Protein AF-A0A1Z4C301-F1 (afdb_monomer_lite)

pLDDT: mean 77.35, std 10.41, range [36.53, 89.69]

Sequence (108 aa):
MRKHRSRRIVKKLHKRFLWDIRYDISLSALWRATLFQAADGAVFPIGQVPSAKLHNSIQKYGLRFCVMRQRIVGTEWVRFIFYPADFPELRIESENPLPGSKAERIRR

Foldseek 3Di:
DPPPPPPVVLVVLLLVVLVVVLVVCVVDPVNVVVLLPDDAFDKDQPDDDPDPVNVCVCVVSVWIKGWGWDDDPPAQWIKIWIDTPVGNVSIDIRPDTHRHDPVSNVPD

Radius of gyration: 15.33 Å; chains: 1; bounding box: 34×29×49 Å

Organism: NCBI:txid1704499

Structure (mmCIF, N/CA/C/O backbone):
data_AF-A0A1Z4C301-F1
#
_entry.id   AF-A0A1Z4C301-F1
#
loop_
_atom_site.group_PDB
_atom_site.id
_atom_site.type_symbol
_atom_site.label_atom_id
_atom_site.label_alt_id
_atom_site.label_comp_id
_atom_site.label_asym_id
_atom_site.label_entity_id
_atom_site.label_seq_id
_atom_site.pdbx_PDB_ins_code
_atom_site.Cartn_x
_atom_site.Cartn_y
_atom_site.Cartn_z
_atom_site.occupancy
_atom_site.B_iso_or_equiv
_atom_site.auth_seq_id
_atom_site.auth_comp_id
_atom_site.auth_asym_id
_atom_site.auth_atom_id
_atom_site.pdbx_PDB_model_num
ATOM 1 N N . MET A 1 1 ? 8.436 -15.877 -27.879 1.00 36.53 1 MET A N 1
ATOM 2 C CA . MET A 1 1 ? 8.920 -16.454 -26.602 1.00 36.53 1 MET A CA 1
ATOM 3 C C . MET A 1 1 ? 8.812 -15.423 -25.478 1.00 36.53 1 MET A C 1
ATOM 5 O O . MET A 1 1 ? 9.511 -14.415 -25.512 1.00 36.53 1 MET A O 1
ATOM 9 N N . ARG A 1 2 ? 7.913 -15.620 -24.499 1.00 41.31 2 ARG A N 1
ATOM 10 C CA . ARG A 1 2 ? 7.849 -14.772 -23.293 1.00 41.31 2 ARG A CA 1
ATOM 11 C C . ARG A 1 2 ? 9.133 -15.009 -22.496 1.00 41.31 2 ARG A C 1
ATOM 13 O O . ARG A 1 2 ? 9.257 -16.050 -21.866 1.00 41.31 2 ARG A O 1
ATOM 20 N N . LYS A 1 3 ? 10.094 -14.075 -22.555 1.00 52.44 3 LYS A N 1
ATOM 21 C CA . LYS A 1 3 ? 11.298 -14.096 -21.705 1.00 52.44 3 LYS A CA 1
ATOM 22 C C . LYS A 1 3 ? 10.848 -14.379 -20.272 1.00 52.44 3 LYS A C 1
ATOM 24 O O . LYS A 1 3 ? 10.105 -13.566 -19.718 1.00 52.44 3 LYS A O 1
ATOM 29 N N . HIS A 1 4 ? 11.249 -15.523 -19.713 1.00 54.34 4 HIS A N 1
ATOM 30 C CA . HIS A 1 4 ? 11.009 -15.845 -18.310 1.00 54.34 4 HIS A CA 1
ATOM 31 C C . HIS A 1 4 ? 11.583 -14.692 -17.491 1.00 54.34 4 HIS A C 1
ATOM 33 O O . HIS A 1 4 ? 12.791 -14.461 -17.440 1.00 54.34 4 HIS A O 1
ATOM 39 N N . ARG A 1 5 ? 10.678 -13.863 -16.972 1.00 66.56 5 ARG A N 1
ATOM 40 C CA . ARG A 1 5 ? 11.026 -12.630 -16.276 1.00 66.56 5 ARG A CA 1
ATOM 41 C C . ARG A 1 5 ? 11.801 -13.033 -15.030 1.00 66.56 5 ARG A C 1
ATOM 43 O O . ARG A 1 5 ? 11.367 -13.929 -14.310 1.00 66.56 5 ARG A O 1
ATOM 50 N N . SER A 1 6 ? 12.923 -12.371 -14.750 1.00 82.31 6 SER A N 1
ATOM 51 C CA . SER A 1 6 ? 13.652 -12.620 -13.506 1.00 82.31 6 SER A CA 1
ATOM 52 C C . SER A 1 6 ? 12.761 -12.223 -12.328 1.00 82.31 6 SER A C 1
ATOM 54 O O . SER A 1 6 ? 12.613 -11.038 -12.017 1.00 82.31 6 SER A O 1
ATOM 56 N N . ARG A 1 7 ? 12.144 -13.222 -11.684 1.00 82.75 7 ARG A N 1
ATOM 57 C CA . ARG A 1 7 ? 11.253 -13.073 -10.520 1.00 82.75 7 ARG A CA 1
ATOM 58 C C . ARG A 1 7 ? 11.896 -12.200 -9.440 1.00 82.75 7 ARG A C 1
ATOM 60 O O . ARG A 1 7 ? 11.222 -11.390 -8.813 1.00 82.75 7 ARG A O 1
ATOM 67 N N . ARG A 1 8 ? 13.224 -12.288 -9.303 1.00 84.50 8 ARG A N 1
ATOM 68 C CA . ARG A 1 8 ? 14.042 -11.460 -8.408 1.00 84.50 8 ARG A CA 1
ATOM 69 C C . ARG A 1 8 ? 13.962 -9.962 -8.729 1.00 84.50 8 ARG A C 1
ATOM 71 O O . ARG A 1 8 ? 13.815 -9.164 -7.807 1.00 84.50 8 ARG A O 1
ATOM 78 N N . ILE A 1 9 ? 14.042 -9.569 -10.004 1.00 83.69 9 ILE A N 1
ATOM 79 C CA . ILE A 1 9 ? 13.948 -8.157 -10.420 1.00 83.69 9 ILE A CA 1
ATOM 80 C C . ILE A 1 9 ? 12.544 -7.624 -10.145 1.00 83.69 9 ILE A C 1
ATOM 82 O O . ILE A 1 9 ? 12.398 -6.555 -9.556 1.00 83.69 9 ILE A O 1
ATOM 86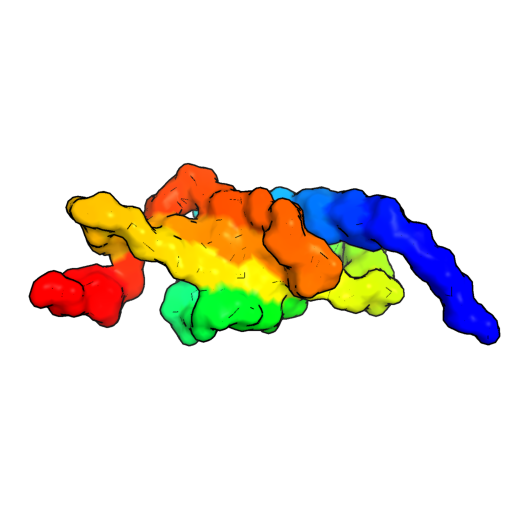 N N . VAL A 1 10 ? 11.517 -8.393 -10.512 1.00 81.88 10 VAL A N 1
ATOM 87 C CA . VAL A 1 10 ? 10.116 -8.004 -10.302 1.00 81.88 10 VAL A CA 1
ATOM 88 C C . VAL A 1 10 ? 9.817 -7.851 -8.806 1.00 81.88 10 VAL A C 1
ATOM 90 O O . VAL A 1 10 ? 9.224 -6.854 -8.402 1.00 81.88 10 VAL A O 1
ATOM 93 N N . LYS A 1 11 ? 10.310 -8.769 -7.965 1.00 85.00 11 LYS A N 1
ATOM 94 C CA . LYS A 1 11 ? 10.203 -8.682 -6.501 1.00 85.00 11 LYS A CA 1
ATOM 95 C C . LYS A 1 11 ? 10.904 -7.440 -5.935 1.00 85.00 11 LYS A C 1
ATOM 97 O O . LYS A 1 11 ? 10.343 -6.744 -5.093 1.00 85.00 11 LYS A O 1
ATOM 102 N N . LYS A 1 12 ? 12.118 -7.127 -6.412 1.00 85.00 12 LYS A N 1
ATOM 103 C CA . LYS A 1 12 ? 12.876 -5.933 -5.989 1.00 85.00 12 LYS A CA 1
ATOM 104 C C . LYS A 1 12 ? 12.134 -4.638 -6.328 1.00 85.00 12 LYS A C 1
ATOM 106 O O . LYS A 1 12 ? 12.096 -3.733 -5.501 1.00 85.00 12 LYS A O 1
ATOM 111 N N . LEU A 1 13 ? 11.555 -4.558 -7.527 1.00 82.19 13 LEU A N 1
ATOM 112 C CA . LEU A 1 13 ? 10.765 -3.405 -7.961 1.00 82.19 13 LEU A CA 1
ATOM 113 C C . LEU A 1 13 ? 9.517 -3.237 -7.094 1.00 82.19 13 LEU A C 1
ATOM 115 O O . LEU A 1 13 ? 9.322 -2.165 -6.536 1.00 82.19 13 LEU A O 1
ATOM 119 N N . HIS A 1 14 ? 8.747 -4.305 -6.886 1.00 82.62 14 HIS A N 1
ATOM 120 C CA . HIS A 1 14 ? 7.590 -4.273 -5.993 1.00 82.62 14 HIS A CA 1
ATOM 121 C C . HIS A 1 14 ? 7.949 -3.795 -4.581 1.00 82.62 14 HIS A C 1
ATOM 123 O O . HIS A 1 14 ? 7.289 -2.902 -4.064 1.00 82.62 14 HIS A O 1
ATOM 129 N N . LYS A 1 15 ? 9.030 -4.319 -3.982 1.00 82.00 15 LYS A N 1
ATOM 130 C CA . LYS A 1 15 ? 9.486 -3.883 -2.651 1.00 82.00 15 LYS A CA 1
ATOM 131 C C . LYS A 1 15 ? 9.820 -2.390 -2.608 1.00 82.00 15 LYS A C 1
ATOM 133 O O . LYS A 1 15 ? 9.503 -1.734 -1.624 1.00 82.00 15 LYS A O 1
ATOM 138 N N . ARG A 1 16 ? 10.480 -1.863 -3.646 1.00 81.00 16 ARG A N 1
ATOM 139 C CA . ARG A 1 16 ? 10.849 -0.444 -3.717 1.00 81.00 16 ARG A CA 1
ATOM 140 C C . ARG A 1 16 ? 9.611 0.455 -3.717 1.00 81.00 16 ARG A C 1
ATOM 142 O O . ARG A 1 16 ? 9.556 1.376 -2.922 1.00 81.00 16 ARG A O 1
ATOM 149 N N . PHE A 1 17 ? 8.619 0.160 -4.553 1.00 77.69 17 PHE A N 1
ATOM 150 C CA . PHE A 1 17 ? 7.441 1.030 -4.685 1.00 77.69 17 PHE A CA 1
ATOM 151 C C . PHE A 1 17 ? 6.440 0.871 -3.554 1.00 77.69 17 PHE A C 1
ATOM 153 O O . PHE A 1 17 ? 5.707 1.805 -3.264 1.00 77.69 17 PHE A O 1
ATOM 160 N N . LEU A 1 18 ? 6.448 -0.272 -2.868 1.00 79.69 18 LEU A N 1
ATOM 161 C CA . LEU A 1 18 ? 5.656 -0.456 -1.656 1.00 79.69 18 LEU A CA 1
ATOM 162 C C . LEU A 1 18 ? 5.999 0.589 -0.580 1.00 79.69 18 LEU A C 1
ATOM 164 O O . LEU A 1 18 ? 5.109 1.063 0.120 1.00 79.69 18 LEU A O 1
ATOM 168 N N . TRP A 1 19 ? 7.277 0.969 -0.481 1.00 77.25 19 TRP A N 1
ATOM 169 C CA . TRP A 1 19 ? 7.725 2.041 0.407 1.00 77.25 19 TRP A CA 1
ATOM 170 C C . TRP A 1 19 ? 7.212 3.413 -0.028 1.00 77.25 19 TRP A C 1
ATOM 172 O O . TRP A 1 19 ? 6.681 4.141 0.806 1.00 77.25 19 TRP A O 1
ATOM 182 N N . ASP A 1 20 ? 7.313 3.731 -1.318 1.00 75.81 20 ASP A N 1
ATOM 183 C CA . ASP A 1 20 ? 6.834 5.006 -1.866 1.00 75.81 20 ASP A CA 1
ATOM 184 C C . ASP A 1 20 ? 5.312 5.159 -1.658 1.00 75.81 20 ASP A C 1
ATOM 186 O O . ASP A 1 20 ? 4.840 6.194 -1.201 1.00 75.81 20 ASP A O 1
ATOM 190 N N . ILE A 1 21 ? 4.543 4.088 -1.882 1.00 73.06 21 ILE A N 1
ATOM 191 C CA . ILE A 1 21 ? 3.087 4.058 -1.662 1.00 73.06 21 ILE A CA 1
ATOM 192 C C . ILE A 1 21 ? 2.744 4.290 -0.189 1.00 73.06 21 ILE A C 1
ATOM 194 O O . ILE A 1 21 ? 1.877 5.105 0.126 1.00 73.06 21 ILE A O 1
ATOM 198 N N . ARG A 1 22 ? 3.429 3.593 0.731 1.00 77.69 22 ARG A N 1
ATOM 199 C CA . ARG A 1 22 ? 3.249 3.803 2.177 1.00 77.69 22 ARG A CA 1
ATOM 200 C C . ARG A 1 22 ? 3.501 5.268 2.546 1.00 77.69 22 ARG A C 1
ATOM 202 O O . ARG A 1 22 ? 2.755 5.830 3.351 1.00 77.69 22 ARG A O 1
ATOM 209 N N . TYR A 1 23 ? 4.551 5.864 1.988 1.00 72.31 23 TYR A N 1
ATOM 210 C CA . TYR A 1 23 ? 4.910 7.255 2.238 1.00 72.31 23 TYR A CA 1
ATOM 211 C C . TYR A 1 23 ? 3.826 8.224 1.738 1.00 72.31 23 TYR A C 1
ATOM 213 O O . TYR A 1 23 ? 3.303 9.005 2.532 1.00 72.31 23 TYR A O 1
ATOM 221 N N . ASP A 1 24 ? 3.390 8.101 0.481 1.00 71.12 24 ASP A N 1
ATOM 222 C CA . ASP A 1 24 ? 2.351 8.959 -0.111 1.00 71.12 24 ASP A CA 1
ATOM 223 C C . ASP A 1 24 ? 1.026 8.906 0.658 1.00 71.12 24 ASP A C 1
ATOM 225 O O . ASP A 1 24 ? 0.372 9.928 0.881 1.00 71.12 24 ASP A O 1
ATOM 229 N N . ILE A 1 25 ? 0.630 7.718 1.116 1.00 70.19 25 ILE A N 1
ATOM 230 C CA . ILE A 1 25 ? -0.593 7.525 1.907 1.00 70.19 25 ILE A CA 1
ATOM 231 C C . ILE A 1 25 ? -0.499 8.223 3.259 1.00 70.19 25 ILE A C 1
ATOM 233 O O . ILE A 1 25 ? -1.490 8.769 3.748 1.00 70.19 25 ILE A O 1
ATOM 237 N N . SER A 1 26 ? 0.689 8.214 3.860 1.00 68.00 26 SER A N 1
ATOM 238 C CA . SER A 1 26 ? 0.917 8.864 5.149 1.00 68.00 26 SER A CA 1
ATOM 239 C C . SER A 1 26 ? 0.729 10.382 5.041 1.00 68.00 26 SER A C 1
ATOM 241 O O . SER A 1 26 ? 0.283 11.014 5.998 1.00 68.00 26 SER A O 1
ATOM 243 N N . LEU A 1 27 ? 0.990 10.960 3.863 1.00 71.38 27 LEU A N 1
ATOM 244 C CA . LEU A 1 27 ? 0.883 12.396 3.608 1.00 71.38 27 LEU A CA 1
ATOM 245 C C . LEU A 1 27 ? -0.474 12.823 3.019 1.00 71.38 27 LEU A C 1
ATOM 247 O O . LEU A 1 27 ? -0.969 13.906 3.330 1.00 71.38 27 LEU A O 1
ATOM 251 N N . SER A 1 28 ? -1.131 11.985 2.212 1.00 77.31 28 SER A N 1
ATOM 252 C CA . SER A 1 28 ? -2.329 12.375 1.455 1.00 77.31 28 SER A CA 1
ATOM 253 C C . SER A 1 28 ? -3.647 12.038 2.164 1.00 77.31 28 SER A C 1
ATOM 255 O O . SER A 1 28 ? -3.960 10.883 2.455 1.00 77.31 28 SER A O 1
ATOM 257 N N . ALA A 1 29 ? -4.476 13.056 2.417 1.00 76.81 29 ALA A N 1
ATOM 258 C CA . ALA A 1 29 ? -5.828 12.874 2.958 1.00 76.81 29 ALA A CA 1
ATOM 259 C C . ALA A 1 29 ? -6.769 12.152 1.973 1.00 76.81 29 ALA A C 1
ATOM 261 O O . ALA A 1 29 ? -7.586 11.333 2.392 1.00 76.81 29 ALA A O 1
ATOM 262 N N . LEU A 1 30 ? -6.611 12.410 0.669 1.00 79.19 30 LEU A N 1
ATOM 263 C CA . LEU A 1 30 ? -7.389 11.758 -0.385 1.00 79.19 30 LEU A CA 1
ATOM 264 C C . LEU A 1 30 ? -7.119 10.251 -0.408 1.00 79.19 30 LEU A C 1
ATOM 266 O O . LEU A 1 30 ? -8.056 9.458 -0.394 1.00 79.19 30 LEU A O 1
ATOM 270 N N . TRP A 1 31 ? -5.844 9.852 -0.363 1.00 77.44 31 TRP A N 1
ATOM 271 C CA . TRP A 1 31 ? -5.482 8.436 -0.307 1.00 77.44 31 TRP A CA 1
ATOM 272 C C . TRP A 1 31 ? -6.047 7.751 0.932 1.00 77.44 31 TRP A C 1
ATOM 274 O O . TRP A 1 31 ? -6.618 6.670 0.819 1.00 77.44 31 TRP A O 1
ATOM 284 N N . ARG A 1 32 ? -5.962 8.395 2.103 1.00 78.00 32 ARG A N 1
ATOM 285 C CA . ARG A 1 32 ? -6.558 7.862 3.336 1.00 78.00 32 ARG A CA 1
ATOM 286 C C . ARG A 1 32 ? -8.056 7.597 3.173 1.00 78.00 32 ARG A C 1
ATOM 288 O O . ARG A 1 32 ? -8.507 6.507 3.516 1.00 78.00 32 ARG A O 1
ATOM 295 N N . ALA A 1 33 ? -8.811 8.541 2.608 1.00 81.12 33 ALA A N 1
ATOM 296 C CA . ALA A 1 33 ? -10.243 8.363 2.361 1.00 81.12 33 ALA A CA 1
ATOM 297 C C . ALA A 1 33 ? -10.530 7.167 1.435 1.00 81.12 33 ALA A C 1
ATOM 299 O O . ALA A 1 33 ? -11.374 6.332 1.760 1.00 81.12 33 ALA A O 1
ATOM 300 N N . THR A 1 34 ? -9.778 7.034 0.338 1.00 82.75 34 THR A N 1
ATOM 301 C CA . THR A 1 34 ? -9.913 5.917 -0.607 1.00 82.75 34 THR A CA 1
ATOM 302 C C . THR A 1 34 ? -9.668 4.561 0.062 1.00 82.75 34 THR A C 1
ATOM 304 O O . THR A 1 34 ? -10.428 3.618 -0.151 1.00 82.75 34 THR A O 1
ATOM 307 N N . LEU A 1 35 ? -8.642 4.447 0.911 1.00 81.81 35 LEU A N 1
ATOM 308 C CA . LEU A 1 35 ? -8.318 3.185 1.590 1.00 81.81 35 LEU A CA 1
ATOM 309 C C . LEU A 1 35 ? -9.379 2.763 2.607 1.00 81.81 35 LEU A C 1
ATOM 311 O O . LEU A 1 35 ? -9.628 1.572 2.773 1.00 81.81 35 LEU A O 1
ATOM 315 N N . PHE A 1 36 ? -10.020 3.720 3.281 1.00 82.81 36 PHE A N 1
ATOM 316 C CA . PHE A 1 36 ? -11.120 3.418 4.197 1.00 82.81 36 PHE A CA 1
ATOM 317 C C . PHE A 1 36 ? -12.372 2.910 3.483 1.00 82.81 36 PHE A C 1
ATOM 31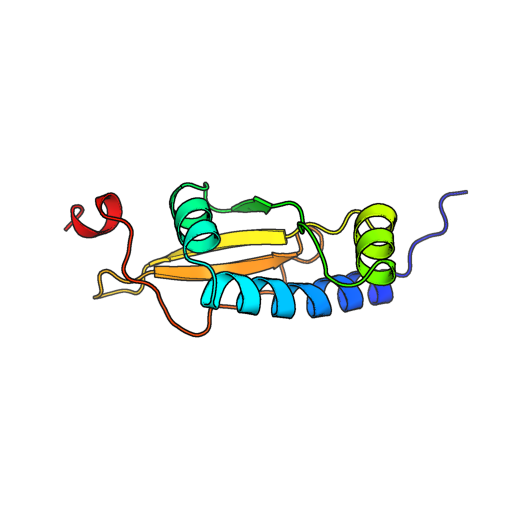9 O O . PHE A 1 36 ? -13.137 2.154 4.077 1.00 82.81 36 PHE A O 1
ATOM 326 N N . GLN A 1 37 ? -12.584 3.306 2.230 1.00 83.50 37 GLN A N 1
ATOM 327 C CA . GLN A 1 37 ? -13.733 2.869 1.434 1.00 83.50 37 GLN A CA 1
ATOM 328 C C . GLN A 1 37 ? -13.485 1.546 0.706 1.00 83.50 37 GLN A C 1
ATOM 330 O O . GLN A 1 37 ? -14.434 0.844 0.363 1.00 83.50 37 GLN A O 1
ATOM 335 N N . ALA A 1 38 ? -12.224 1.189 0.472 1.00 83.56 38 ALA A N 1
ATOM 336 C CA . ALA A 1 38 ? -11.877 -0.029 -0.236 1.00 83.56 38 ALA A CA 1
ATOM 337 C C . ALA A 1 38 ? -12.146 -1.296 0.590 1.00 83.56 38 ALA A C 1
ATOM 339 O O . ALA A 1 38 ? -12.100 -1.291 1.820 1.00 83.56 38 ALA A O 1
ATOM 340 N N . ALA A 1 39 ? -12.416 -2.402 -0.105 1.00 84.69 39 ALA A N 1
ATOM 341 C CA . ALA A 1 39 ? -12.484 -3.724 0.506 1.00 84.69 39 ALA A CA 1
ATOM 342 C C . ALA A 1 39 ? -11.088 -4.210 0.928 1.00 84.69 39 ALA A C 1
ATOM 344 O O . ALA A 1 39 ? -10.074 -3.809 0.352 1.00 84.69 39 ALA A O 1
ATOM 345 N N . ASP A 1 40 ? -11.028 -5.112 1.906 1.00 84.56 40 ASP A N 1
ATOM 346 C CA . ASP A 1 40 ? -9.753 -5.719 2.284 1.00 84.56 40 ASP A CA 1
ATOM 347 C C . ASP A 1 40 ? -9.229 -6.601 1.147 1.00 84.56 40 ASP A C 1
ATOM 349 O O . ASP A 1 40 ? -9.967 -7.370 0.532 1.00 84.56 40 ASP A O 1
ATOM 353 N N . GLY A 1 41 ? -7.943 -6.455 0.840 1.00 84.25 41 GLY A N 1
ATOM 354 C CA . GLY A 1 41 ? -7.311 -7.085 -0.313 1.00 84.25 41 GLY A CA 1
ATOM 355 C C . GLY A 1 41 ? -7.584 -6.376 -1.642 1.00 84.25 41 GLY A C 1
ATOM 356 O O . GLY A 1 41 ? -7.177 -6.897 -2.681 1.00 84.25 41 GLY A O 1
ATOM 357 N N . ALA A 1 42 ? -8.228 -5.200 -1.635 1.00 85.06 42 ALA A N 1
ATOM 358 C CA . ALA A 1 42 ? -8.443 -4.416 -2.846 1.00 85.06 42 ALA A CA 1
ATOM 359 C C . ALA A 1 42 ? -7.117 -4.140 -3.562 1.00 85.06 42 ALA A C 1
ATOM 361 O O . ALA A 1 42 ? -6.128 -3.746 -2.941 1.00 85.06 42 ALA A O 1
ATOM 362 N N . VAL A 1 43 ? -7.121 -4.356 -4.878 1.00 83.56 43 VAL A N 1
ATOM 363 C CA . VAL A 1 43 ? -5.966 -4.145 -5.747 1.00 83.56 43 VAL A CA 1
ATOM 364 C C . VAL A 1 43 ? -5.978 -2.708 -6.238 1.00 83.56 43 VAL A C 1
ATOM 366 O O . VAL A 1 43 ? -6.935 -2.270 -6.873 1.00 83.56 43 VAL A O 1
ATOM 369 N N . PHE A 1 44 ? -4.887 -1.996 -6.006 1.00 76.44 44 PHE A N 1
ATOM 370 C CA . PHE A 1 44 ? -4.726 -0.619 -6.429 1.00 76.44 44 PHE A CA 1
ATOM 371 C C . PHE A 1 44 ? -3.684 -0.516 -7.545 1.00 76.44 44 PHE A C 1
ATOM 373 O O . PHE A 1 44 ? -2.605 -1.124 -7.464 1.00 76.44 44 PHE A O 1
ATOM 380 N N . PRO A 1 45 ? -3.977 0.261 -8.601 1.00 69.31 45 PRO A N 1
ATOM 381 C CA . PRO A 1 45 ? -2.955 0.667 -9.544 1.00 69.31 45 PRO A CA 1
ATOM 382 C C . PRO A 1 45 ? -2.002 1.649 -8.857 1.00 69.31 45 PRO A C 1
ATOM 384 O O . PRO A 1 45 ? -2.426 2.560 -8.145 1.00 69.31 45 PRO A O 1
ATOM 387 N N . ILE A 1 46 ? -0.699 1.480 -9.080 1.00 67.00 46 ILE A N 1
ATOM 388 C CA . ILE A 1 46 ? 0.288 2.491 -8.689 1.00 67.00 46 ILE A CA 1
ATOM 389 C C . ILE A 1 46 ? 0.068 3.689 -9.618 1.00 67.00 46 ILE A C 1
ATOM 391 O O . ILE A 1 46 ? 0.189 3.543 -10.834 1.00 67.00 46 ILE A O 1
ATOM 395 N N . GLY A 1 47 ? -0.354 4.819 -9.044 1.00 65.94 47 GLY A N 1
ATOM 396 C CA . GLY A 1 47 ? -0.788 6.013 -9.771 1.00 65.94 47 GLY A CA 1
ATOM 397 C C . GLY A 1 47 ? 0.346 6.794 -10.444 1.00 65.94 47 GLY A C 1
ATOM 398 O O . GLY A 1 47 ? 1.348 6.230 -10.890 1.00 65.94 47 GLY A O 1
ATOM 399 N N . GLN A 1 48 ? 0.173 8.119 -10.539 1.00 53.97 48 GLN A N 1
ATOM 400 C CA . GLN A 1 48 ? 1.209 9.009 -11.061 1.00 53.97 48 GLN A CA 1
ATOM 401 C C . GLN A 1 48 ? 2.463 8.908 -10.203 1.00 53.97 48 GLN A C 1
ATOM 403 O O . GLN A 1 48 ? 2.460 9.174 -9.008 1.00 53.97 48 GLN A O 1
ATOM 408 N N . VAL A 1 49 ? 3.544 8.522 -10.859 1.00 62.00 49 VAL A N 1
ATOM 409 C CA . VAL A 1 49 ? 4.865 8.415 -10.267 1.00 62.00 49 VAL A CA 1
ATOM 410 C C . VAL A 1 49 ? 5.732 9.521 -10.852 1.00 62.00 49 VAL A C 1
ATOM 412 O O . VAL A 1 49 ? 5.710 9.718 -12.069 1.00 62.00 49 VAL A O 1
ATOM 415 N N . PRO A 1 50 ? 6.535 10.220 -10.033 1.00 53.50 50 PRO A N 1
ATOM 416 C CA . PRO A 1 50 ? 7.315 11.370 -10.493 1.00 53.50 50 PRO A CA 1
ATOM 417 C C . PRO A 1 50 ? 8.392 10.998 -11.527 1.00 53.50 50 PRO A C 1
ATOM 419 O O . PRO A 1 50 ? 8.929 11.861 -12.213 1.00 53.50 50 PRO A O 1
ATOM 422 N N . SER A 1 51 ? 8.718 9.709 -11.674 1.00 66.62 51 SER A N 1
ATOM 423 C CA . SER A 1 51 ? 9.722 9.229 -12.625 1.00 66.62 51 SER A CA 1
ATOM 424 C C . SER A 1 51 ? 9.092 8.500 -13.814 1.00 66.62 51 SER A C 1
ATOM 426 O O . SER A 1 51 ? 8.473 7.448 -13.659 1.00 66.62 51 SER A O 1
ATOM 428 N N . ALA A 1 52 ? 9.368 8.968 -15.035 1.00 73.06 52 ALA A N 1
ATOM 429 C CA . ALA A 1 52 ? 8.975 8.282 -16.272 1.00 73.06 52 ALA A CA 1
ATOM 430 C C . ALA A 1 52 ? 9.538 6.847 -16.364 1.00 73.06 52 ALA A C 1
ATOM 432 O O . ALA A 1 52 ? 8.871 5.922 -16.826 1.00 73.06 52 ALA A O 1
ATOM 433 N N . LYS A 1 53 ? 10.755 6.616 -15.850 1.00 71.44 53 LYS A N 1
ATOM 434 C CA . LYS A 1 53 ? 11.370 5.278 -15.785 1.00 71.44 53 LYS A CA 1
ATOM 435 C C . LYS A 1 53 ? 10.599 4.340 -14.856 1.00 71.44 53 LYS A C 1
ATOM 437 O O . LYS A 1 53 ? 10.511 3.135 -15.114 1.00 71.44 53 LYS A O 1
ATOM 442 N N . LEU A 1 54 ? 10.044 4.892 -13.781 1.00 67.38 54 LEU A N 1
ATOM 443 C CA . LEU A 1 54 ? 9.173 4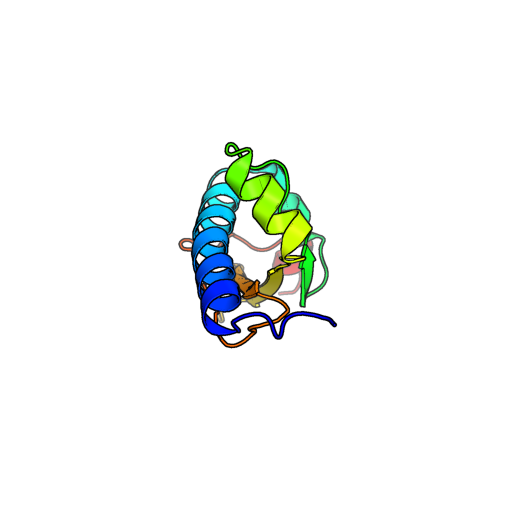.172 -12.867 1.00 67.38 54 LEU A CA 1
ATOM 444 C C . LEU A 1 54 ? 7.828 3.871 -13.533 1.00 67.38 54 LEU A C 1
ATOM 446 O O . LEU A 1 54 ? 7.427 2.711 -13.567 1.00 67.38 54 LEU A O 1
ATOM 450 N N . HIS A 1 55 ? 7.209 4.860 -14.174 1.00 74.38 55 HIS A N 1
ATOM 451 C CA . HIS A 1 55 ? 5.958 4.664 -14.906 1.00 74.38 55 HIS A CA 1
ATOM 452 C C . HIS A 1 55 ? 6.070 3.530 -15.938 1.00 74.38 55 HIS A C 1
ATOM 454 O O . HIS A 1 55 ? 5.293 2.574 -15.923 1.00 74.38 55 HIS A O 1
ATOM 460 N N . ASN A 1 56 ? 7.137 3.553 -16.740 1.00 78.31 56 ASN A N 1
ATOM 461 C CA . ASN A 1 56 ? 7.431 2.505 -17.716 1.00 78.31 56 ASN A CA 1
ATOM 462 C C . ASN A 1 56 ? 7.658 1.138 -17.060 1.00 78.31 56 ASN A C 1
ATOM 464 O O . ASN A 1 56 ? 7.284 0.111 -17.620 1.00 78.31 56 ASN A O 1
ATOM 468 N N . SER A 1 57 ? 8.262 1.098 -15.871 1.00 73.69 57 SER A N 1
ATOM 469 C CA . SER A 1 57 ? 8.444 -0.150 -15.123 1.00 73.69 57 SER A CA 1
ATOM 470 C C . SER A 1 57 ? 7.107 -0.690 -14.605 1.00 73.69 57 SER A C 1
ATOM 472 O O . SER A 1 57 ? 6.861 -1.887 -14.719 1.00 73.69 57 SER A O 1
ATOM 474 N N . ILE A 1 58 ? 6.216 0.167 -14.104 1.00 75.88 58 ILE A N 1
ATOM 475 C CA . ILE A 1 58 ? 4.875 -0.234 -13.655 1.00 75.88 58 ILE A CA 1
ATOM 476 C C . ILE A 1 58 ? 4.090 -0.845 -14.811 1.00 75.88 58 ILE A C 1
ATOM 478 O O . ILE A 1 58 ? 3.606 -1.968 -14.677 1.00 75.88 58 ILE A O 1
ATOM 482 N N . GLN A 1 59 ? 4.042 -0.173 -15.965 1.00 76.94 59 GLN A N 1
ATOM 483 C CA . GLN A 1 59 ? 3.344 -0.691 -17.143 1.00 76.94 59 GLN A CA 1
ATOM 484 C C . GLN A 1 59 ? 3.979 -1.983 -17.671 1.00 76.94 59 GLN A C 1
ATOM 486 O O . GLN A 1 59 ? 3.287 -2.968 -17.924 1.00 76.94 59 GLN A O 1
ATOM 491 N N . LYS A 1 60 ? 5.312 -2.020 -17.784 1.00 79.62 60 LYS A N 1
ATOM 492 C CA . LYS A 1 60 ? 6.042 -3.175 -18.326 1.00 79.62 60 LYS A CA 1
ATOM 493 C C . LYS A 1 60 ? 5.924 -4.422 -17.453 1.00 79.62 60 LYS A C 1
ATOM 495 O O . LYS A 1 60 ? 5.882 -5.537 -17.981 1.00 79.62 60 LYS A O 1
ATOM 500 N N . TYR A 1 61 ? 5.930 -4.253 -16.133 1.00 74.50 61 TYR A N 1
ATOM 501 C CA . TYR A 1 61 ? 5.895 -5.366 -15.184 1.00 74.50 61 TYR A CA 1
ATOM 502 C C . TYR A 1 61 ? 4.503 -5.624 -14.603 1.00 74.50 61 TYR A C 1
ATOM 504 O O . TYR A 1 61 ? 4.337 -6.635 -13.930 1.00 74.50 61 TYR A O 1
ATOM 512 N N . GLY A 1 62 ? 3.513 -4.778 -14.906 1.00 76.62 62 GLY A N 1
ATOM 513 C CA . GLY A 1 62 ? 2.145 -4.910 -14.408 1.00 76.62 62 GLY A CA 1
ATOM 514 C C . GLY A 1 62 ? 2.061 -4.805 -12.888 1.00 76.62 62 GLY A C 1
ATOM 515 O O . GLY A 1 62 ? 1.273 -5.530 -12.290 1.00 76.62 62 GLY A O 1
ATOM 516 N N . LEU A 1 63 ? 2.902 -3.959 -12.281 1.00 77.12 63 LEU A N 1
ATOM 517 C CA . LEU A 1 63 ? 3.057 -3.874 -10.827 1.00 77.12 63 LEU A CA 1
ATOM 518 C C . LEU A 1 63 ? 1.740 -3.439 -10.175 1.00 77.12 63 LEU A C 1
ATOM 520 O O . LEU A 1 63 ? 1.165 -2.418 -10.553 1.00 77.12 63 LEU A O 1
ATOM 524 N N . A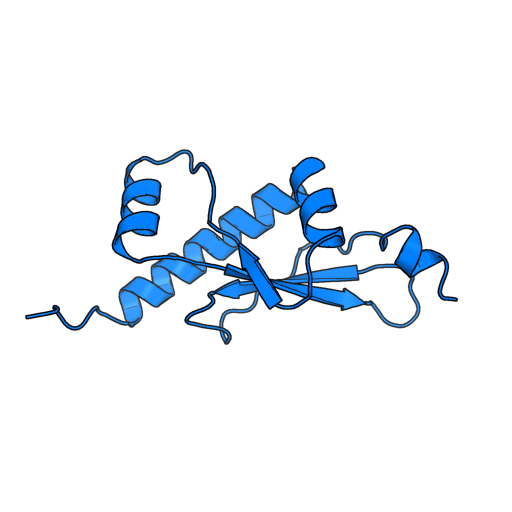RG A 1 64 ? 1.281 -4.206 -9.186 1.00 82.31 64 ARG A N 1
ATOM 525 C CA . ARG A 1 64 ? 0.043 -3.946 -8.441 1.00 82.31 64 ARG A CA 1
ATOM 526 C C . ARG A 1 64 ? 0.269 -4.198 -6.963 1.00 82.31 64 ARG A C 1
ATOM 528 O O . ARG A 1 64 ? 1.023 -5.100 -6.591 1.00 82.31 64 ARG A O 1
ATOM 535 N N . PHE A 1 65 ? -0.410 -3.424 -6.133 1.00 83.56 65 PHE A N 1
ATOM 536 C CA . PHE A 1 65 ? -0.402 -3.615 -4.693 1.00 83.56 65 PHE A CA 1
ATOM 537 C C . PHE A 1 65 ? -1.815 -3.837 -4.190 1.00 83.56 65 PHE A C 1
ATOM 539 O O . PHE A 1 65 ? -2.785 -3.375 -4.783 1.00 83.56 65 PHE A O 1
ATOM 546 N N . CYS A 1 66 ? -1.899 -4.551 -3.088 1.00 88.12 66 CYS A N 1
ATOM 547 C CA . CYS A 1 66 ? -3.106 -4.768 -2.338 1.00 88.12 66 CYS A 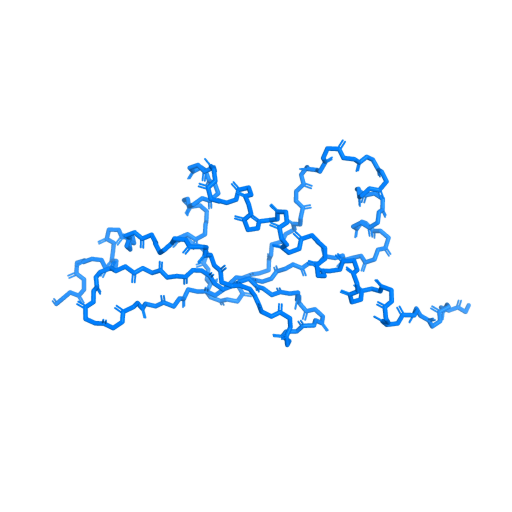CA 1
ATOM 548 C C . CYS A 1 66 ? -2.976 -4.080 -0.987 1.00 88.12 66 CYS A C 1
ATOM 550 O O . CYS A 1 66 ? -1.865 -3.882 -0.478 1.00 88.12 66 CYS A O 1
ATOM 552 N N . VAL A 1 67 ? -4.123 -3.749 -0.405 1.00 87.81 67 VAL A N 1
ATOM 553 C CA . VAL A 1 67 ? -4.191 -3.183 0.939 1.00 87.81 67 VAL A CA 1
ATOM 554 C C . VAL A 1 67 ? -5.171 -3.973 1.777 1.00 87.81 67 VAL A C 1
ATOM 556 O O . VAL A 1 67 ? -6.267 -4.292 1.329 1.00 87.81 67 VAL A O 1
ATOM 559 N N . MET A 1 68 ? -4.780 -4.270 3.006 1.00 89.69 68 MET A N 1
ATOM 560 C CA . MET A 1 68 ? -5.651 -4.828 4.032 1.00 89.69 68 MET A CA 1
ATOM 561 C C . MET A 1 68 ? -5.730 -3.867 5.208 1.00 89.69 68 MET A C 1
ATOM 563 O O . MET A 1 68 ? -4.722 -3.269 5.591 1.00 89.69 68 MET A O 1
ATOM 567 N N . ARG A 1 69 ? -6.912 -3.749 5.810 1.00 89.19 69 ARG A N 1
ATOM 568 C CA . ARG A 1 69 ? -7.073 -3.059 7.088 1.00 89.19 69 ARG A CA 1
ATOM 569 C C . ARG A 1 69 ? -6.933 -4.053 8.226 1.00 89.19 69 ARG A C 1
ATOM 571 O O . ARG A 1 69 ? -7.488 -5.146 8.195 1.00 89.19 69 ARG A O 1
ATOM 578 N N . GLN A 1 70 ? -6.207 -3.645 9.252 1.00 88.62 70 GLN A N 1
ATOM 579 C CA . GLN A 1 70 ? -6.093 -4.376 10.499 1.00 88.62 70 GLN A CA 1
ATOM 580 C C . GLN A 1 70 ? -6.513 -3.460 11.641 1.00 88.62 70 GLN A C 1
ATOM 582 O O . GLN A 1 70 ? -5.867 -2.446 11.905 1.00 88.62 70 GLN A O 1
ATOM 587 N N . ARG A 1 71 ? -7.595 -3.810 12.335 1.00 86.94 71 ARG A N 1
ATOM 588 C CA . ARG A 1 71 ? -8.005 -3.094 13.545 1.00 86.94 71 ARG A CA 1
ATOM 589 C C . ARG A 1 71 ? -7.028 -3.392 14.680 1.00 86.94 71 ARG A C 1
ATOM 591 O O . ARG A 1 71 ? -6.646 -4.542 14.887 1.00 86.94 71 ARG A O 1
ATOM 598 N N . ILE A 1 72 ? -6.649 -2.364 15.431 1.00 86.00 72 ILE A N 1
ATOM 599 C CA . ILE A 1 72 ? -5.811 -2.512 16.620 1.00 86.00 72 ILE A CA 1
ATOM 600 C C . ILE A 1 72 ? -6.711 -2.846 17.809 1.00 86.00 72 ILE A C 1
ATOM 602 O O . ILE A 1 72 ? -7.582 -2.056 18.186 1.00 86.00 72 ILE A O 1
ATOM 606 N N . VAL A 1 73 ? -6.490 -4.025 18.394 1.00 85.50 73 VAL A N 1
ATOM 607 C CA . VAL A 1 73 ? -7.250 -4.542 19.541 1.00 85.50 73 VAL A CA 1
ATOM 608 C C . VAL A 1 73 ? -7.225 -3.540 20.696 1.00 85.50 73 VAL A C 1
ATOM 610 O O . VAL A 1 73 ? -6.195 -2.942 20.989 1.00 85.50 73 VAL A O 1
ATOM 613 N N . GLY A 1 74 ? -8.381 -3.337 21.331 1.00 82.00 74 GLY A N 1
ATOM 614 C CA . GLY A 1 74 ? -8.525 -2.395 22.443 1.00 82.00 74 GLY A CA 1
ATOM 615 C C . GLY A 1 74 ? -8.565 -0.921 22.029 1.00 82.00 74 GLY A C 1
ATOM 616 O O . GLY A 1 74 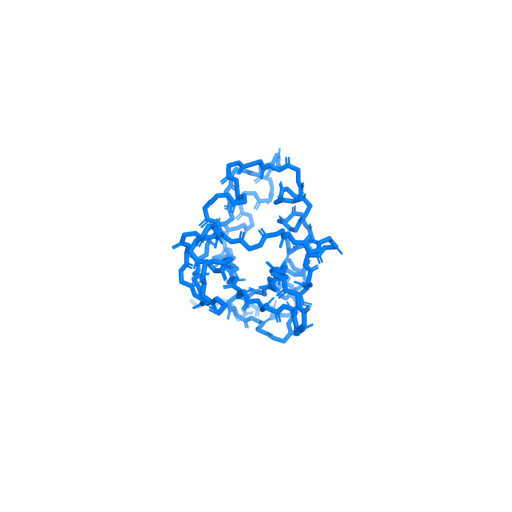? -8.663 -0.053 22.890 1.00 82.00 74 GLY A O 1
ATOM 617 N N . THR A 1 75 ? -8.535 -0.612 20.727 1.00 83.06 75 THR A N 1
ATOM 618 C CA . THR A 1 75 ? -8.608 0.767 20.226 1.00 83.06 75 THR A CA 1
ATOM 619 C C . THR A 1 75 ? -9.632 0.919 19.097 1.00 83.06 75 THR A C 1
ATOM 621 O O . THR A 1 75 ? -10.174 -0.044 18.547 1.00 83.06 75 THR A O 1
ATOM 624 N N . GLU A 1 76 ? -9.903 2.170 18.731 1.00 82.88 76 GLU A N 1
ATOM 625 C CA . GLU A 1 76 ? -10.667 2.518 17.526 1.00 82.88 76 GLU A CA 1
ATOM 626 C C . GLU A 1 76 ? -9.781 2.724 16.293 1.00 82.88 76 GLU A C 1
ATOM 628 O O . GLU A 1 76 ? -10.226 3.284 15.297 1.00 82.88 76 GLU A O 1
ATOM 633 N N . TRP A 1 77 ? -8.510 2.337 16.363 1.00 85.75 77 TRP A N 1
ATOM 634 C CA . TRP A 1 77 ? -7.528 2.653 15.341 1.00 85.75 77 TRP A CA 1
ATOM 635 C C . TRP A 1 77 ? -7.338 1.468 14.397 1.00 85.75 77 TRP A C 1
ATOM 637 O O . TRP A 1 77 ? -7.510 0.304 14.768 1.00 85.75 77 TRP A O 1
ATOM 647 N N . VAL A 1 78 ? -6.968 1.775 13.160 1.00 86.88 78 VAL A N 1
ATOM 648 C CA . VAL A 1 78 ? -6.659 0.809 12.114 1.00 86.88 78 VAL A CA 1
ATOM 649 C C . VAL A 1 78 ? -5.247 1.028 11.595 1.00 86.88 78 VAL A C 1
ATOM 651 O O . VAL A 1 78 ? -4.745 2.151 11.512 1.00 86.88 78 VAL A O 1
ATOM 654 N N . ARG A 1 79 ? -4.602 -0.065 11.218 1.00 88.69 79 ARG A N 1
ATOM 655 C CA . ARG A 1 79 ? -3.321 -0.087 10.526 1.00 88.69 79 ARG A CA 1
ATOM 656 C C . ARG A 1 79 ? -3.544 -0.631 9.124 1.00 88.69 79 ARG A C 1
ATOM 658 O O . ARG A 1 79 ? -4.263 -1.613 8.945 1.00 88.69 79 ARG A O 1
ATOM 665 N N . PHE A 1 80 ? -2.948 0.015 8.132 1.00 87.38 80 PHE A N 1
ATOM 666 C CA . PHE A 1 80 ? -3.022 -0.451 6.752 1.00 87.38 80 PHE A CA 1
ATOM 667 C C . PHE A 1 80 ? -1.797 -1.310 6.450 1.00 87.38 80 PHE A C 1
ATOM 669 O O . PHE A 1 80 ? -0.665 -0.899 6.704 1.00 87.38 80 PHE A O 1
ATOM 676 N N . ILE A 1 81 ? -2.027 -2.506 5.915 1.00 89.38 81 ILE A N 1
ATOM 677 C CA . ILE A 1 81 ? -0.987 -3.434 5.479 1.00 89.38 81 ILE A CA 1
ATOM 678 C C . ILE A 1 81 ? -0.963 -3.418 3.956 1.00 89.38 81 ILE A C 1
ATOM 680 O O . ILE A 1 81 ? -1.936 -3.811 3.315 1.00 89.38 81 ILE A O 1
ATOM 684 N N . PHE A 1 82 ? 0.161 -3.007 3.384 1.00 87.88 82 PHE A N 1
ATOM 685 C CA . PHE A 1 82 ? 0.397 -2.990 1.945 1.00 87.88 82 PHE A CA 1
ATOM 686 C C . PHE A 1 82 ? 1.194 -4.218 1.544 1.00 87.88 82 PHE A C 1
ATOM 688 O O . PHE A 1 82 ? 2.153 -4.587 2.225 1.00 87.88 82 PHE A O 1
ATOM 695 N N . TYR A 1 83 ? 0.843 -4.829 0.418 1.00 89.25 83 TYR A N 1
ATOM 696 C CA . TYR A 1 83 ? 1.647 -5.900 -0.160 1.00 89.25 83 TYR A CA 1
ATOM 697 C C . TYR A 1 83 ? 1.515 -5.960 -1.682 1.00 89.25 83 TYR A C 1
ATOM 699 O O . TYR A 1 83 ? 0.468 -5.630 -2.227 1.00 89.25 83 TYR A O 1
ATOM 707 N N . PRO A 1 84 ? 2.556 -6.388 -2.405 1.00 88.25 84 PRO A N 1
ATOM 708 C CA . PRO A 1 84 ? 2.464 -6.688 -3.827 1.00 88.25 84 PRO A CA 1
ATOM 709 C C . PRO A 1 84 ? 1.469 -7.815 -4.108 1.00 88.25 84 PRO A C 1
ATOM 711 O O . PRO A 1 84 ? 1.528 -8.851 -3.447 1.00 88.25 84 PRO A O 1
ATOM 714 N N . ALA A 1 85 ? 0.641 -7.673 -5.144 1.00 84.69 85 ALA A N 1
ATOM 715 C CA . ALA A 1 85 ? -0.300 -8.725 -5.541 1.00 84.69 85 ALA A CA 1
ATOM 716 C C . ALA A 1 85 ? 0.421 -10.044 -5.897 1.00 84.69 85 ALA A C 1
ATOM 718 O O . ALA A 1 85 ? -0.011 -11.122 -5.498 1.00 84.69 85 ALA A O 1
ATOM 719 N N . ASP A 1 86 ? 1.566 -9.946 -6.579 1.00 83.94 86 ASP A N 1
ATOM 720 C CA . ASP A 1 86 ? 2.369 -11.100 -7.012 1.00 83.94 86 ASP A CA 1
ATOM 721 C C . ASP A 1 86 ? 3.310 -11.654 -5.920 1.00 83.94 86 ASP A C 1
ATOM 723 O O . ASP A 1 86 ? 3.890 -12.731 -6.086 1.00 83.94 86 ASP A O 1
ATOM 727 N N . PHE A 1 87 ? 3.518 -10.902 -4.831 1.00 86.69 87 PHE A N 1
ATOM 728 C CA . PHE A 1 87 ? 4.454 -11.234 -3.745 1.00 86.69 87 PHE A CA 1
ATOM 729 C C . PHE A 1 87 ? 3.844 -10.887 -2.377 1.00 86.69 87 PHE A C 1
ATOM 731 O O . PHE A 1 87 ? 4.348 -9.987 -1.694 1.00 86.69 87 PHE A O 1
ATOM 738 N N . PRO A 1 88 ? 2.760 -11.566 -1.961 1.00 85.69 88 PRO A N 1
ATOM 739 C CA . PRO A 1 88 ? 2.025 -11.247 -0.736 1.00 85.69 88 PRO A CA 1
ATOM 740 C C . PRO A 1 88 ? 2.841 -11.448 0.547 1.00 85.69 88 PRO A C 1
ATOM 742 O O . PRO A 1 88 ? 2.424 -10.997 1.614 1.00 85.69 88 PRO A O 1
ATOM 745 N N . GLU A 1 89 ? 4.000 -12.107 0.458 1.00 86.50 89 GLU A N 1
ATOM 746 C CA . GLU A 1 89 ? 4.968 -12.211 1.547 1.00 86.50 89 GLU A CA 1
ATOM 747 C C . GLU A 1 89 ? 5.680 -10.882 1.851 1.00 86.50 89 GLU A C 1
ATOM 749 O O . GLU A 1 89 ? 6.224 -10.702 2.938 1.00 86.50 89 GLU A O 1
ATOM 754 N N . LEU A 1 90 ? 5.698 -9.937 0.905 1.00 86.00 90 LEU A N 1
ATOM 755 C CA . LEU A 1 90 ? 6.306 -8.620 1.084 1.00 86.00 90 LEU A CA 1
ATOM 756 C C . LEU A 1 90 ? 5.297 -7.641 1.681 1.00 86.00 90 LEU A C 1
ATOM 758 O O . LEU A 1 90 ? 4.813 -6.745 0.996 1.00 86.00 90 LEU A O 1
ATOM 762 N N . ARG A 1 91 ? 4.984 -7.820 2.961 1.00 88.12 91 ARG A N 1
ATOM 763 C CA . ARG A 1 91 ? 4.061 -6.944 3.688 1.00 88.12 91 ARG A CA 1
ATOM 764 C C . ARG A 1 91 ? 4.808 -5.780 4.318 1.00 88.12 91 ARG A C 1
ATOM 766 O O . ARG A 1 91 ? 5.882 -5.965 4.888 1.00 88.12 91 ARG A O 1
ATOM 773 N N . ILE A 1 92 ? 4.225 -4.592 4.236 1.00 86.50 92 ILE A N 1
ATOM 774 C CA . ILE A 1 92 ? 4.660 -3.438 5.011 1.00 86.50 92 ILE A CA 1
ATOM 775 C C . ILE A 1 92 ? 3.454 -2.765 5.644 1.00 86.50 92 ILE A C 1
ATOM 777 O O . ILE A 1 92 ? 2.426 -2.546 5.008 1.00 86.50 92 ILE A O 1
ATOM 781 N N . GLU A 1 93 ? 3.592 -2.443 6.915 1.00 86.44 93 GLU A N 1
ATOM 782 C CA . GLU A 1 93 ? 2.578 -1.729 7.670 1.00 86.44 93 GLU A CA 1
ATOM 783 C C . GLU A 1 93 ? 2.743 -0.217 7.509 1.00 86.44 93 GLU A C 1
ATOM 785 O O . GLU A 1 93 ? 3.868 0.276 7.371 1.00 86.44 93 GLU A O 1
ATOM 790 N N . SER A 1 94 ? 1.636 0.526 7.549 1.00 81.62 94 SER A N 1
ATOM 791 C CA . SER A 1 94 ? 1.669 1.977 7.727 1.00 81.62 94 SER A CA 1
ATOM 792 C C . SER A 1 94 ? 2.359 2.328 9.045 1.00 81.62 94 SER A C 1
ATOM 794 O O . SER A 1 94 ? 2.149 1.663 10.057 1.00 81.62 94 SER A O 1
ATOM 796 N N . GLU A 1 95 ? 3.172 3.383 9.033 1.00 76.94 95 GLU A N 1
ATOM 797 C CA . GLU A 1 95 ? 3.983 3.782 10.192 1.00 76.94 95 GLU A CA 1
ATOM 798 C C . GLU A 1 95 ? 3.122 4.158 11.391 1.00 76.94 95 GLU A C 1
ATOM 800 O O . GLU A 1 95 ? 3.292 3.636 12.489 1.00 76.94 95 GLU A O 1
ATOM 805 N N . ASN A 1 96 ? 2.140 5.016 11.131 1.00 78.50 96 ASN A N 1
ATOM 806 C CA . ASN A 1 96 ? 1.200 5.474 12.129 1.00 78.50 96 ASN A CA 1
ATOM 807 C C . ASN A 1 96 ? -0.147 4.799 11.881 1.00 78.50 96 ASN A C 1
ATOM 809 O O . ASN A 1 96 ? -0.645 4.821 10.747 1.00 78.50 96 ASN A O 1
ATOM 813 N N . PRO A 1 97 ? -0.754 4.184 12.907 1.00 81.31 97 PRO A N 1
ATOM 814 C CA . PRO A 1 97 ? -2.140 3.789 12.803 1.00 81.31 97 PRO A CA 1
ATOM 815 C C . PRO A 1 97 ? -3.015 5.033 12.653 1.00 81.31 97 PRO A C 1
ATOM 817 O O . PRO A 1 97 ? -2.703 6.107 13.167 1.00 81.31 97 PRO A O 1
ATOM 820 N N . LEU A 1 98 ? -4.105 4.887 11.916 1.00 80.88 98 LEU A N 1
ATOM 821 C CA . LEU A 1 98 ? -5.068 5.949 11.681 1.00 80.88 98 LEU A CA 1
ATOM 822 C C . LEU A 1 98 ? -6.324 5.656 12.494 1.00 80.88 98 LEU A C 1
ATOM 824 O O . LEU A 1 98 ? -6.687 4.490 12.656 1.00 80.88 98 LEU A O 1
ATOM 828 N N . PRO A 1 99 ? -7.018 6.676 13.011 1.00 78.69 99 PRO A N 1
ATOM 829 C CA . PRO A 1 99 ? -8.274 6.432 13.689 1.00 78.69 99 PRO A CA 1
ATOM 830 C C . PRO A 1 99 ? -9.269 5.875 12.660 1.00 78.69 99 PRO A C 1
ATOM 832 O O . PRO A 1 99 ? -9.348 6.385 11.541 1.00 78.69 99 PRO A O 1
ATOM 835 N N . GLY A 1 100 ? -10.004 4.824 13.025 1.00 74.00 100 GLY A N 1
ATOM 836 C CA . GLY A 1 100 ? -10.901 4.087 12.133 1.00 74.00 100 GLY A CA 1
ATOM 837 C C . GLY A 1 100 ? -11.930 4.987 11.452 1.00 74.00 100 GLY A C 1
ATOM 838 O O . GLY A 1 100 ? -12.166 6.123 11.881 1.00 74.00 100 GLY A O 1
ATOM 839 N N . SER A 1 101 ? -12.567 4.504 10.391 1.00 72.81 101 SER A N 1
ATOM 840 C CA . SER A 1 101 ? -13.671 5.227 9.755 1.00 72.81 101 SER A CA 1
ATOM 841 C C . SER A 1 101 ? -14.807 5.480 10.754 1.00 72.81 101 SER A C 1
ATOM 843 O O . SER A 1 101 ? -14.951 4.769 11.749 1.00 72.81 101 SER A O 1
ATOM 845 N N . LYS A 1 102 ? -15.665 6.475 10.485 1.00 69.31 102 LYS A N 1
ATOM 846 C CA . LYS A 1 102 ? -16.840 6.760 11.333 1.00 69.31 102 LYS A CA 1
ATOM 847 C C . LYS A 1 102 ? -17.682 5.496 11.581 1.00 69.31 102 LYS A C 1
ATOM 849 O O . LYS A 1 102 ? -18.123 5.275 12.701 1.00 69.31 102 LYS A O 1
ATOM 854 N N . ALA A 1 103 ? -17.833 4.639 10.569 1.00 68.25 103 ALA A N 1
ATOM 855 C CA . ALA A 1 103 ? -18.538 3.363 10.684 1.00 68.25 103 ALA A CA 1
ATOM 856 C C . ALA A 1 103 ? -17.828 2.350 11.607 1.00 68.25 103 ALA A C 1
ATOM 858 O O . ALA A 1 103 ? -18.492 1.618 12.333 1.00 68.25 103 ALA A O 1
ATOM 859 N N . GLU A 1 104 ? -16.493 2.314 11.617 1.00 65.12 104 GLU A N 1
ATOM 860 C CA . GLU A 1 104 ? -15.710 1.425 12.490 1.00 65.12 104 GLU A CA 1
ATOM 861 C C . GLU A 1 104 ? -15.686 1.890 13.951 1.00 65.12 104 GLU A C 1
ATOM 863 O O . GLU A 1 104 ? -15.638 1.048 14.849 1.00 65.12 104 GLU A O 1
ATOM 868 N N . ARG A 1 105 ? -15.759 3.207 14.199 1.00 62.34 105 ARG A N 1
ATOM 869 C CA . ARG A 1 105 ? -15.832 3.772 15.561 1.00 62.34 105 ARG A CA 1
ATOM 870 C C . ARG A 1 105 ? -17.185 3.524 16.229 1.00 62.34 105 ARG A C 1
ATOM 872 O O . ARG A 1 105 ? -17.238 3.299 17.428 1.00 62.34 105 ARG A O 1
ATOM 879 N N . ILE A 1 106 ? -18.269 3.520 15.450 1.00 59.94 106 ILE A N 1
ATOM 880 C CA . ILE A 1 106 ? -19.638 3.346 15.967 1.00 59.94 106 ILE A CA 1
ATOM 881 C C . ILE A 1 106 ? -19.939 1.887 16.359 1.00 59.94 106 ILE A C 1
ATOM 883 O O . ILE A 1 106 ? -20.794 1.658 17.204 1.00 59.94 106 ILE A O 1
ATOM 887 N N . ARG A 1 107 ? -19.234 0.891 15.800 1.00 57.41 107 ARG A N 1
ATOM 888 C CA . ARG A 1 107 ? -19.427 -0.544 16.112 1.00 57.41 107 ARG A CA 1
ATOM 889 C C . ARG A 1 107 ? -18.788 -0.974 17.450 1.00 57.41 107 ARG A C 1
ATOM 891 O O . ARG A 1 107 ? -18.089 -1.988 17.482 1.00 57.41 107 ARG A O 1
ATOM 898 N N . ARG A 1 108 ? -18.943 -0.176 18.507 1.00 54.34 108 ARG A N 1
ATOM 899 C CA . ARG A 1 108 ? -18.603 -0.558 19.886 1.00 54.34 108 ARG A CA 1
ATOM 900 C C . ARG A 1 108 ? -19.791 -1.218 20.566 1.00 54.34 108 ARG A C 1
ATOM 902 O O . ARG A 1 108 ? -20.922 -0.754 20.316 1.00 54.34 108 ARG A O 1
#

Secondary structure (DSSP, 8-state):
------HHHHHHHHHHHHHHHHHHHHH-HHHHHHHHHSPTTEEEE----S-HHHHHHHHHHT-EEEEEEEEPTTSSEEEEEEEETT-TT--EE-SS-EEPPHHHHH--